Protein AF-A0A6J4KN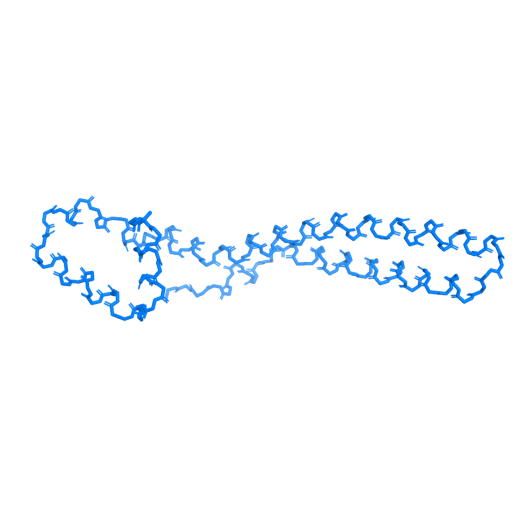42-F1 (afdb_monomer_lite)

Structure (mmCIF, N/CA/C/O backbone):
data_AF-A0A6J4KN42-F1
#
_entry.id   AF-A0A6J4KN42-F1
#
loop_
_atom_site.group_PDB
_atom_site.id
_atom_site.type_symbol
_atom_site.label_atom_id
_atom_site.label_alt_id
_atom_site.label_comp_id
_atom_site.label_asym_id
_atom_site.label_entity_id
_atom_site.label_seq_id
_atom_site.pdbx_PDB_ins_code
_atom_site.Cartn_x
_atom_site.Cartn_y
_atom_site.Cartn_z
_atom_site.occupancy
_atom_site.B_iso_or_equiv
_atom_site.auth_seq_id
_atom_site.auth_comp_id
_atom_site.auth_asym_id
_atom_site.auth_atom_id
_atom_site.pdbx_PDB_model_num
ATOM 1 N N . GLY A 1 1 ? 13.189 11.726 34.517 1.00 46.34 1 GLY A N 1
ATOM 2 C CA . GLY A 1 1 ? 13.538 10.767 35.586 1.00 46.34 1 GLY A CA 1
ATOM 3 C C . GLY A 1 1 ? 12.390 9.865 36.022 1.00 46.34 1 GLY A C 1
ATOM 4 O O . GLY A 1 1 ? 12.626 8.679 36.158 1.00 46.34 1 GLY A O 1
ATOM 5 N N . LYS A 1 2 ? 11.160 10.371 36.224 1.00 40.88 2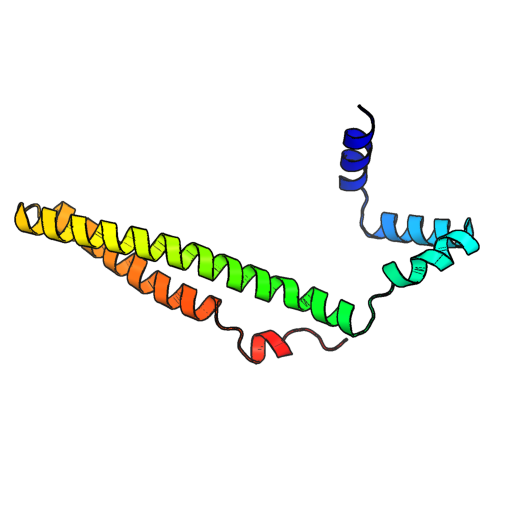 LYS A N 1
ATOM 6 C CA . LYS A 1 2 ? 10.023 9.567 36.731 1.00 40.88 2 LYS A CA 1
ATOM 7 C C . LYS A 1 2 ? 9.080 9.029 35.641 1.00 40.88 2 LYS A C 1
ATOM 9 O O . LYS A 1 2 ? 8.804 7.840 35.624 1.00 40.88 2 LYS A O 1
ATOM 14 N N . CYS A 1 3 ? 8.676 9.851 34.668 1.00 37.62 3 CYS A N 1
ATOM 15 C CA . CYS A 1 3 ? 7.674 9.448 33.662 1.00 37.62 3 CYS A CA 1
ATOM 16 C C . CYS A 1 3 ? 8.155 8.377 32.667 1.00 37.62 3 CYS A C 1
ATOM 18 O O . CYS A 1 3 ? 7.355 7.595 32.170 1.00 37.62 3 CYS A O 1
ATOM 20 N N . ARG A 1 4 ? 9.468 8.300 32.405 1.00 33.09 4 ARG A N 1
ATOM 21 C CA . ARG A 1 4 ? 10.052 7.277 31.520 1.00 33.09 4 ARG A CA 1
ATOM 22 C C . ARG A 1 4 ? 10.038 5.881 32.167 1.00 33.09 4 ARG A C 1
ATOM 24 O O . ARG A 1 4 ? 9.895 4.897 31.463 1.00 33.09 4 ARG A O 1
ATOM 31 N N . ASN A 1 5 ? 10.102 5.813 33.500 1.00 40.47 5 ASN A N 1
ATOM 32 C CA . ASN A 1 5 ? 10.148 4.559 34.257 1.00 40.47 5 ASN A CA 1
ATOM 33 C C . ASN A 1 5 ? 8.759 3.896 34.371 1.00 40.47 5 ASN A C 1
ATOM 35 O O . ASN A 1 5 ? 8.640 2.678 34.332 1.00 40.47 5 ASN A O 1
ATOM 39 N N . ILE A 1 6 ? 7.689 4.701 34.422 1.00 48.84 6 ILE A N 1
ATOM 40 C CA . ILE A 1 6 ? 6.299 4.208 34.446 1.00 48.84 6 ILE A CA 1
ATOM 41 C C . ILE A 1 6 ? 5.938 3.558 33.101 1.00 48.84 6 ILE A C 1
ATOM 43 O O . ILE A 1 6 ? 5.399 2.457 33.069 1.00 48.84 6 ILE A O 1
ATOM 47 N N . ALA A 1 7 ? 6.313 4.195 31.986 1.00 46.03 7 ALA A N 1
ATOM 48 C CA . ALA A 1 7 ? 6.076 3.658 30.646 1.00 46.03 7 ALA A CA 1
ATOM 49 C C . ALA A 1 7 ? 6.838 2.345 30.383 1.00 46.03 7 ALA A C 1
ATOM 51 O O . ALA A 1 7 ? 6.343 1.480 29.669 1.00 46.03 7 ALA A O 1
ATOM 52 N N . GLN A 1 8 ? 8.020 2.177 30.984 1.00 42.97 8 GLN A N 1
ATOM 53 C CA . GLN A 1 8 ? 8.848 0.981 30.808 1.00 42.97 8 GLN A CA 1
ATOM 54 C C . GLN A 1 8 ? 8.344 -0.226 31.616 1.00 42.97 8 GLN A C 1
ATOM 56 O O . GLN A 1 8 ? 8.530 -1.356 31.180 1.00 42.97 8 GLN A O 1
ATOM 61 N N . ASN A 1 9 ? 7.660 0.006 32.741 1.00 48.34 9 ASN A N 1
ATOM 62 C CA . ASN A 1 9 ? 7.087 -1.054 33.580 1.00 48.34 9 ASN A CA 1
ATOM 63 C C . ASN A 1 9 ? 5.723 -1.556 33.056 1.00 48.34 9 ASN A C 1
ATOM 65 O O . ASN A 1 9 ? 5.381 -2.721 33.216 1.00 48.34 9 ASN A O 1
ATOM 69 N N . ILE A 1 10 ? 4.963 -0.701 32.358 1.00 51.19 10 ILE A N 1
ATOM 70 C CA . ILE A 1 10 ? 3.687 -1.080 31.716 1.00 51.19 10 ILE A CA 1
ATOM 71 C C . ILE A 1 10 ? 3.905 -2.069 30.552 1.00 51.19 10 ILE A C 1
ATOM 73 O O . ILE A 1 10 ? 3.025 -2.868 30.248 1.00 51.19 10 ILE A O 1
ATOM 77 N N . LEU A 1 11 ? 5.091 -2.075 29.933 1.00 50.72 11 LEU A N 1
ATOM 78 C CA . LEU A 1 11 ? 5.417 -2.921 28.777 1.00 50.72 11 LEU A CA 1
ATOM 79 C C . LEU A 1 11 ? 5.689 -4.405 29.105 1.00 50.72 11 LEU A C 1
ATOM 81 O O . LEU A 1 11 ? 5.894 -5.179 28.174 1.00 50.72 11 LEU A O 1
ATOM 85 N N . GLN A 1 12 ? 5.697 -4.819 30.380 1.00 60.12 12 GLN A N 1
ATOM 86 C CA . GLN A 1 12 ? 5.940 -6.220 30.780 1.00 60.12 12 GLN A CA 1
ATOM 87 C C . GLN A 1 12 ? 4.779 -6.892 31.526 1.00 60.12 12 GLN A C 1
ATOM 89 O O . GLN A 1 12 ? 4.904 -8.042 31.940 1.00 60.12 12 GLN A O 1
ATOM 94 N N . VAL A 1 13 ? 3.646 -6.212 31.692 1.00 64.94 13 VAL A N 1
ATOM 95 C CA . VAL A 1 13 ? 2.484 -6.784 32.381 1.00 64.94 13 VAL A CA 1
ATOM 96 C C . VAL A 1 13 ? 1.635 -7.543 31.366 1.00 64.94 13 VAL A C 1
ATOM 98 O O . VAL A 1 13 ? 1.213 -6.979 30.354 1.00 64.94 13 VAL A O 1
ATOM 101 N N . ALA A 1 14 ? 1.385 -8.828 31.621 1.00 78.25 14 ALA A N 1
ATOM 102 C CA . ALA A 1 14 ? 0.503 -9.621 30.774 1.00 78.25 14 ALA A CA 1
ATOM 103 C C . ALA A 1 14 ? -0.912 -9.001 30.764 1.00 78.25 14 ALA A C 1
ATOM 105 O O . ALA A 1 14 ? -1.371 -8.535 31.810 1.00 78.25 14 ALA A O 1
ATOM 106 N N . PRO A 1 15 ? -1.646 -9.018 29.633 1.00 76.88 15 PRO A N 1
ATOM 107 C CA . PRO A 1 15 ? -2.981 -8.419 29.556 1.00 76.88 15 PRO A CA 1
ATOM 108 C C . PRO A 1 15 ? -3.940 -8.907 30.654 1.00 76.88 15 PRO A C 1
ATOM 110 O O . PRO A 1 15 ? -4.704 -8.117 31.201 1.00 76.88 15 PRO A O 1
ATOM 113 N N . SER A 1 16 ? -3.853 -10.186 31.030 1.00 80.56 16 SER A N 1
ATOM 114 C CA . SER A 1 16 ? -4.632 -10.781 32.122 1.00 80.56 16 SER A CA 1
ATOM 115 C C . SER A 1 16 ? -4.331 -10.157 33.488 1.00 80.56 16 SER A C 1
ATOM 117 O O . SER A 1 16 ? -5.244 -9.919 34.271 1.00 80.56 16 SER A O 1
ATOM 119 N N . GLU A 1 17 ? -3.069 -9.848 33.770 1.00 86.44 17 GLU A N 1
ATOM 120 C CA . GLU A 1 17 ? -2.642 -9.248 35.035 1.00 86.44 17 GLU A CA 1
ATOM 121 C C . GLU A 1 17 ? -3.069 -7.774 35.131 1.00 86.44 17 GLU A C 1
ATOM 123 O O . GLU A 1 17 ? -3.387 -7.279 36.213 1.00 86.44 17 GLU A O 1
ATOM 128 N N . LEU A 1 18 ? -3.145 -7.077 33.992 1.00 83.44 18 LEU A N 1
ATOM 129 C CA . LEU A 1 18 ? -3.673 -5.714 33.924 1.00 83.44 18 LEU A CA 1
ATOM 130 C C . LEU A 1 18 ? -5.184 -5.678 34.203 1.00 83.44 18 LEU A C 1
ATOM 132 O O . LEU A 1 18 ? -5.645 -4.816 34.949 1.00 83.44 18 LEU A O 1
ATOM 136 N N . ILE A 1 19 ? -5.940 -6.625 33.632 1.00 84.19 19 ILE A N 1
ATOM 137 C CA . ILE A 1 19 ? -7.385 -6.770 33.873 1.00 84.19 19 ILE A CA 1
ATOM 138 C C . ILE A 1 19 ? -7.650 -7.043 35.357 1.00 84.19 19 ILE A C 1
ATOM 140 O O . ILE A 1 19 ? -8.512 -6.391 35.940 1.00 84.19 19 ILE A O 1
ATOM 144 N N . LEU A 1 20 ? -6.883 -7.946 35.979 1.00 87.19 20 LEU A N 1
ATOM 145 C CA . LEU A 1 20 ? -7.013 -8.255 37.408 1.00 87.19 20 LEU A CA 1
ATOM 146 C C . LEU A 1 20 ? -6.757 -7.022 38.281 1.00 87.19 20 LEU A C 1
ATOM 148 O O . LEU A 1 20 ? -7.599 -6.667 39.097 1.00 87.19 20 LEU A O 1
ATOM 152 N N . LYS A 1 21 ? -5.662 -6.289 38.038 1.00 88.56 21 LYS A N 1
ATOM 153 C CA . LYS A 1 21 ? -5.372 -5.045 38.777 1.00 88.56 21 LYS A CA 1
ATOM 154 C C . LYS A 1 21 ? -6.464 -3.993 38.604 1.00 88.56 21 LYS A C 1
ATOM 156 O O . LYS A 1 21 ? -6.761 -3.255 39.543 1.00 88.56 21 LYS A O 1
ATOM 161 N N . LEU A 1 22 ? -7.057 -3.904 37.414 1.00 85.50 22 LEU A N 1
ATOM 162 C CA . LEU A 1 22 ? -8.178 -3.006 37.163 1.00 85.50 22 LEU A CA 1
ATOM 163 C C . LEU A 1 22 ? -9.403 -3.426 37.989 1.00 85.50 22 LEU A C 1
ATOM 165 O O . LEU A 1 22 ? -10.002 -2.575 38.641 1.00 85.50 22 LEU A O 1
ATOM 169 N N . GLN A 1 23 ? -9.741 -4.718 38.006 1.00 86.69 23 GLN A N 1
ATOM 170 C CA . GLN A 1 23 ? -10.842 -5.266 38.807 1.00 86.69 23 GLN A CA 1
ATOM 171 C C . GLN A 1 23 ? -10.637 -5.025 40.307 1.00 86.69 23 GLN A C 1
ATOM 173 O O . GLN A 1 23 ? -11.548 -4.516 40.959 1.00 86.69 23 GLN A O 1
ATOM 178 N N . ASP A 1 24 ? -9.438 -5.299 40.826 1.00 92.88 24 ASP A N 1
ATOM 179 C CA . ASP A 1 24 ? -9.074 -5.027 42.222 1.00 92.88 24 ASP A CA 1
ATOM 180 C C . ASP A 1 24 ? -9.242 -3.537 42.546 1.00 92.88 24 ASP A C 1
ATOM 182 O O . ASP A 1 24 ? -9.857 -3.165 43.545 1.00 92.88 24 ASP A O 1
ATOM 186 N N . SER A 1 25 ? -8.806 -2.662 41.636 1.00 89.31 25 SER A N 1
ATOM 187 C CA . SER A 1 25 ? -8.966 -1.217 41.805 1.00 89.31 25 SER A CA 1
ATOM 188 C C . SER A 1 25 ? -10.443 -0.805 41.861 1.00 89.31 25 SER A C 1
ATOM 190 O O . SER A 1 25 ? -10.791 0.059 42.663 1.00 89.31 25 SER A O 1
ATOM 192 N N . PHE A 1 26 ? -11.328 -1.415 41.056 1.00 88.88 26 PHE A N 1
ATOM 193 C CA . PHE A 1 26 ? -12.781 -1.157 41.084 1.00 88.88 26 PHE A CA 1
ATOM 194 C C . PHE A 1 26 ? -13.427 -1.542 42.419 1.00 88.88 26 PHE A C 1
ATOM 196 O O . PHE A 1 26 ? -14.414 -0.917 42.813 1.00 88.88 26 PHE A O 1
ATOM 203 N N . ILE A 1 27 ? -12.862 -2.528 43.117 1.00 91.62 27 ILE A N 1
ATOM 204 C CA . ILE A 1 27 ? -13.284 -2.926 44.464 1.00 91.62 27 ILE A CA 1
ATOM 205 C C . ILE A 1 27 ? -12.779 -1.915 45.501 1.00 91.62 27 ILE A C 1
ATOM 207 O O . ILE A 1 27 ? -13.540 -1.504 46.377 1.00 91.62 27 ILE A O 1
ATOM 211 N N . GLU A 1 28 ? -11.520 -1.486 45.396 1.00 94.94 28 GLU A N 1
ATOM 212 C CA . GLU A 1 28 ? -10.892 -0.566 46.355 1.00 94.94 28 GLU A CA 1
ATOM 213 C C . GLU A 1 28 ? -11.398 0.884 46.232 1.00 94.94 28 GLU A C 1
ATOM 215 O O . GLU A 1 28 ? -11.536 1.586 47.237 1.00 94.94 28 GLU A O 1
ATOM 220 N N . TYR A 1 29 ? -11.706 1.340 45.012 1.00 92.06 29 TYR A N 1
ATOM 221 C CA . TYR A 1 29 ? -12.030 2.739 44.700 1.00 92.06 29 TYR A CA 1
ATOM 222 C C . TYR A 1 29 ? -13.291 2.894 43.827 1.00 92.06 29 TYR A C 1
ATOM 224 O O . TYR A 1 29 ? -13.243 3.513 42.754 1.00 92.06 29 TYR A O 1
ATOM 232 N N . PRO A 1 30 ? -14.456 2.381 44.264 1.00 88.75 30 PRO A N 1
ATOM 233 C CA . PRO A 1 30 ? -15.650 2.293 43.422 1.00 88.75 30 PRO A CA 1
ATOM 234 C C . PRO A 1 30 ? -16.190 3.664 42.995 1.00 88.75 30 PRO A C 1
ATOM 236 O O . PRO A 1 30 ? -16.637 3.829 41.863 1.00 88.75 30 PRO A O 1
ATOM 239 N N . ASN A 1 31 ? -16.119 4.682 43.857 1.00 91.69 31 ASN A N 1
ATOM 240 C CA . ASN A 1 31 ? -16.649 6.015 43.548 1.00 91.69 31 ASN A CA 1
ATOM 241 C C . ASN A 1 31 ? -15.802 6.752 42.505 1.00 91.69 31 ASN A C 1
ATOM 243 O O . ASN A 1 31 ? -16.346 7.415 41.626 1.00 91.69 31 ASN A O 1
ATOM 247 N N . GLN A 1 32 ? -14.477 6.640 42.598 1.00 90.44 32 GLN A N 1
ATOM 248 C CA . GLN A 1 32 ? -13.537 7.269 41.676 1.00 90.44 32 GLN A CA 1
ATOM 249 C C . GLN A 1 32 ? -13.556 6.558 40.324 1.00 90.44 32 GLN A C 1
ATOM 251 O O . GLN A 1 32 ? -13.584 7.209 39.282 1.00 90.44 32 GLN A O 1
ATOM 256 N N . LEU A 1 33 ? -13.591 5.224 40.329 1.00 88.88 33 LEU A N 1
ATOM 257 C CA . LEU A 1 33 ? -13.569 4.455 39.090 1.00 88.88 33 LEU A CA 1
ATOM 258 C C . LEU A 1 33 ? -14.911 4.437 38.370 1.00 88.88 33 LEU A C 1
ATOM 260 O O . LEU A 1 33 ? -14.919 4.440 37.143 1.00 88.88 33 LEU A O 1
ATOM 264 N N . ASN A 1 34 ? -16.041 4.551 39.072 1.00 85.12 34 ASN A N 1
ATOM 265 C CA . ASN A 1 34 ? -17.333 4.758 38.411 1.00 85.12 34 ASN A CA 1
ATOM 266 C C . ASN A 1 34 ? -17.390 6.060 37.600 1.00 85.12 34 ASN A C 1
ATOM 268 O O . ASN A 1 34 ? -18.091 6.107 36.591 1.00 85.12 34 ASN A O 1
ATOM 272 N N . GLN A 1 35 ? -16.628 7.094 37.972 1.00 87.38 35 GLN A N 1
ATOM 273 C CA . GLN A 1 35 ? -16.563 8.335 37.189 1.00 87.38 35 GLN A CA 1
ATOM 274 C C . GLN A 1 35 ? -15.889 8.133 35.831 1.00 87.38 35 GLN A C 1
ATOM 276 O O . GLN A 1 35 ? -16.176 8.885 34.906 1.00 87.38 35 GLN A O 1
ATOM 281 N N . ILE A 1 36 ? -15.028 7.120 35.691 1.00 83.69 36 ILE A N 1
ATOM 282 C CA . ILE A 1 36 ? -14.286 6.829 34.457 1.00 83.69 36 ILE A CA 1
ATOM 283 C C . ILE A 1 36 ? -14.637 5.468 33.841 1.00 83.69 36 ILE A C 1
ATOM 285 O O . ILE A 1 36 ? -14.076 5.107 32.812 1.00 83.69 36 ILE A O 1
ATOM 289 N N . SER A 1 37 ? -15.576 4.716 34.422 1.00 82.62 37 SER A N 1
ATOM 290 C CA . SER A 1 37 ? -15.948 3.365 33.974 1.00 82.62 37 SER A CA 1
ATOM 291 C C . SER A 1 37 ? -16.415 3.348 32.519 1.00 82.62 37 SER A C 1
ATOM 293 O O . SER A 1 37 ? -16.067 2.455 31.753 1.00 82.62 37 SER A O 1
ATOM 295 N N . HIS A 1 38 ? -17.114 4.403 32.103 1.00 77.56 38 HIS A N 1
ATOM 296 C CA . HIS A 1 38 ? -17.552 4.625 30.729 1.00 77.56 38 HIS A CA 1
ATOM 297 C C . HIS A 1 38 ? -16.404 4.709 29.706 1.00 77.56 38 HIS A C 1
ATOM 299 O O . HIS A 1 38 ? -16.651 4.491 28.526 1.00 77.56 38 HIS A O 1
ATOM 305 N N . LEU A 1 39 ? -15.165 4.995 30.129 1.00 74.19 39 LEU A N 1
ATOM 306 C CA . LEU A 1 39 ? -13.981 4.975 29.259 1.00 74.19 39 LEU A CA 1
ATOM 307 C C . LEU A 1 39 ? -13.477 3.551 28.984 1.00 74.19 39 LEU A C 1
ATOM 309 O O . LEU A 1 39 ? -12.780 3.332 27.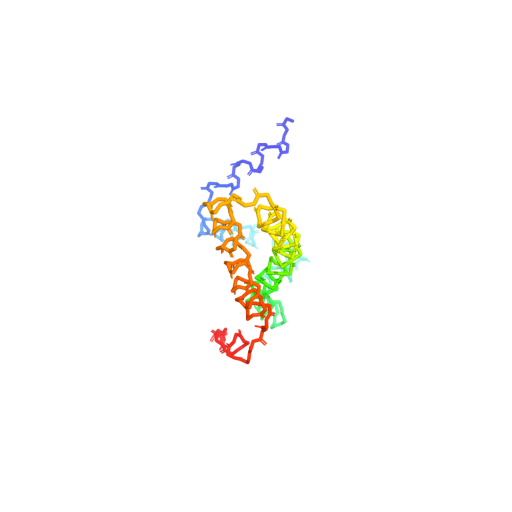996 1.00 74.19 39 LEU A O 1
ATOM 313 N N . PHE A 1 40 ? -13.823 2.594 29.849 1.00 74.81 40 PHE A N 1
ATOM 314 C CA . PHE A 1 40 ? -13.462 1.180 29.713 1.00 74.81 40 PHE A CA 1
ATOM 315 C C . PHE A 1 40 ? -14.581 0.343 29.088 1.00 74.81 40 PHE A C 1
ATOM 317 O O . PHE A 1 40 ? -14.343 -0.784 28.659 1.00 74.81 40 PHE A O 1
ATOM 324 N N . HIS A 1 41 ? -15.794 0.888 29.000 1.00 70.94 41 HIS A N 1
ATOM 325 C CA . HIS A 1 41 ? -16.882 0.277 28.255 1.00 70.94 41 HIS A CA 1
ATOM 326 C C . HIS A 1 41 ? -16.754 0.638 26.775 1.00 70.94 41 HIS A C 1
ATOM 328 O O . HIS A 1 41 ? -16.948 1.787 26.371 1.00 70.94 41 HIS A O 1
ATOM 334 N N . LEU A 1 42 ? -16.462 -0.358 25.943 1.00 66.50 42 LEU A N 1
ATOM 335 C CA . LEU A 1 42 ? -16.705 -0.227 24.515 1.00 66.50 42 LEU A CA 1
ATOM 336 C C . LEU A 1 42 ? -18.225 -0.157 24.333 1.00 66.50 42 LEU A C 1
ATOM 338 O O . LEU A 1 42 ? -18.931 -1.124 24.589 1.00 66.50 42 LEU A O 1
ATOM 342 N N . ASN A 1 43 ? -18.748 1.004 23.942 1.00 69.88 43 ASN A N 1
ATOM 343 C CA . ASN A 1 43 ? -20.100 1.047 23.396 1.00 69.88 43 ASN A CA 1
ATOM 344 C C . ASN A 1 43 ? -20.091 0.406 21.994 1.00 69.88 43 ASN A C 1
ATOM 346 O O . ASN A 1 43 ? -19.029 0.244 21.388 1.00 69.88 43 ASN A O 1
ATOM 350 N N . GLU A 1 44 ? -21.266 0.074 21.456 1.00 63.94 44 GLU A N 1
ATOM 351 C CA . GLU A 1 44 ? -21.399 -0.595 20.147 1.00 63.94 44 GLU A CA 1
ATOM 352 C C . GLU A 1 44 ? -20.649 0.135 19.015 1.00 63.94 44 GLU A C 1
ATOM 354 O O . GLU A 1 44 ? -20.179 -0.479 18.055 1.00 63.94 44 GLU A O 1
ATOM 359 N N . PHE A 1 45 ? -20.511 1.460 19.119 1.00 66.56 45 PHE A N 1
ATOM 360 C CA . PHE A 1 45 ? -19.757 2.267 18.167 1.00 66.56 45 PHE A CA 1
ATOM 361 C C . PHE A 1 45 ? -18.240 2.093 18.339 1.00 66.56 45 PHE A C 1
ATOM 363 O O . PHE A 1 45 ? -17.528 1.885 17.355 1.00 66.56 45 PHE A O 1
ATOM 370 N N . SER A 1 46 ? -17.740 2.148 19.572 1.00 66.44 46 SER A N 1
ATOM 371 C CA . SER A 1 46 ? -16.329 1.953 19.913 1.00 66.44 46 SER A CA 1
ATOM 372 C C . SER A 1 46 ? -15.852 0.545 19.565 1.00 66.44 46 SER A C 1
ATOM 374 O O . SER A 1 46 ? -14.796 0.400 18.954 1.00 66.44 46 SER A O 1
ATOM 376 N N . GLU A 1 47 ? -16.647 -0.478 19.882 1.00 68.31 47 GLU A N 1
ATOM 377 C CA . GLU A 1 47 ? -16.339 -1.879 19.586 1.00 68.31 47 GLU A CA 1
ATOM 378 C C . GLU A 1 47 ? -16.183 -2.104 18.076 1.00 68.31 47 GLU A C 1
ATOM 380 O O . GLU A 1 47 ? -15.151 -2.589 17.614 1.00 68.31 47 GLU A O 1
ATOM 385 N N . ARG A 1 48 ? -17.141 -1.622 17.274 1.00 65.62 48 ARG A N 1
ATOM 386 C CA . ARG A 1 48 ? -17.063 -1.699 15.806 1.00 65.62 48 ARG A CA 1
ATOM 387 C C . ARG A 1 48 ? -15.887 -0.915 15.225 1.00 65.62 48 ARG A C 1
ATOM 389 O O . ARG A 1 48 ? -15.321 -1.323 14.212 1.00 65.62 48 ARG A O 1
ATOM 396 N N . ASN A 1 49 ? -15.513 0.213 15.827 1.00 68.81 49 ASN A N 1
ATOM 397 C CA . ASN A 1 49 ? -14.413 1.038 15.325 1.00 68.81 49 ASN A CA 1
ATOM 398 C C . ASN A 1 49 ? -13.030 0.445 15.602 1.00 68.81 49 ASN A C 1
ATOM 400 O O . ASN A 1 49 ? -12.139 0.622 14.768 1.00 68.81 49 ASN A O 1
ATOM 404 N N . VAL A 1 50 ? -12.850 -0.297 16.701 1.00 71.44 50 VAL A N 1
ATOM 405 C CA . VAL A 1 50 ? -11.595 -1.023 16.977 1.00 71.44 50 VAL A CA 1
ATOM 406 C C . VAL A 1 50 ? -11.255 -1.963 15.818 1.00 71.44 50 VAL A C 1
ATOM 408 O O . VAL A 1 50 ? -10.115 -1.992 15.356 1.00 71.44 50 VAL A O 1
ATOM 411 N N . TYR A 1 51 ? -12.255 -2.642 15.257 1.00 68.75 51 TYR A N 1
ATOM 412 C CA . TYR A 1 51 ? -12.059 -3.540 14.120 1.00 68.75 51 TYR A CA 1
ATOM 413 C C . TYR A 1 51 ? -11.871 -2.838 12.767 1.00 68.75 51 TYR A C 1
ATOM 415 O O . TYR A 1 51 ? -11.370 -3.443 11.821 1.00 68.75 51 TYR A O 1
ATOM 423 N N . ARG A 1 52 ? -12.241 -1.557 12.652 1.00 73.88 52 ARG A N 1
ATOM 424 C CA . ARG A 1 52 ? -12.047 -0.759 11.426 1.00 73.88 52 ARG A CA 1
ATOM 425 C C . ARG A 1 52 ? -10.671 -0.111 11.345 1.00 73.88 52 ARG A C 1
ATOM 427 O O . ARG A 1 52 ? -10.218 0.199 10.242 1.00 73.88 52 ARG A O 1
ATOM 434 N N . ALA A 1 53 ? -9.994 0.085 12.477 1.00 80.31 53 ALA A N 1
ATOM 435 C CA . ALA A 1 53 ? -8.676 0.716 12.520 1.00 80.31 53 ALA A CA 1
ATOM 436 C C . ALA A 1 53 ? -7.641 0.049 11.583 1.00 80.31 53 ALA A C 1
ATOM 438 O O . ALA A 1 53 ? -6.968 0.783 10.855 1.00 80.31 53 ALA A O 1
ATOM 439 N N . PRO A 1 54 ? -7.547 -1.295 11.482 1.00 82.25 54 PRO A N 1
ATOM 440 C CA . PRO A 1 54 ? -6.644 -1.945 10.531 1.00 82.25 54 PRO A CA 1
ATOM 441 C C . PRO A 1 54 ? -6.915 -1.574 9.066 1.00 82.25 54 PRO A C 1
ATOM 443 O O . PRO A 1 54 ? -5.972 -1.381 8.301 1.00 82.2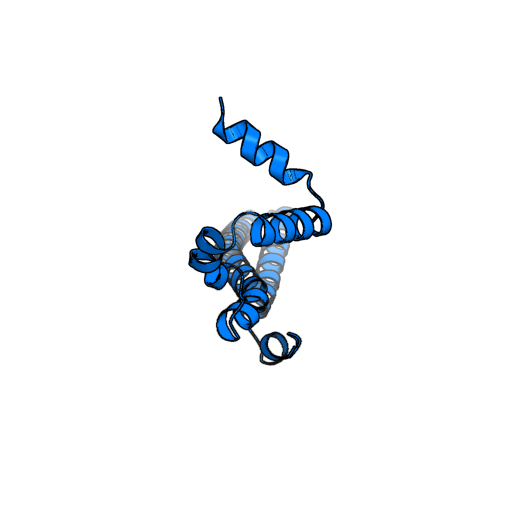5 54 PRO A O 1
ATOM 446 N N . LEU A 1 55 ? -8.186 -1.420 8.675 1.00 80.38 55 LEU A N 1
ATOM 447 C CA . LEU A 1 55 ? -8.570 -1.047 7.307 1.00 80.38 55 LEU A CA 1
ATOM 448 C C . LEU A 1 55 ? -8.143 0.385 6.979 1.00 80.38 55 LEU A C 1
ATOM 450 O O . LEU A 1 55 ? -7.592 0.642 5.908 1.00 80.38 55 LEU A O 1
ATOM 454 N N . VAL A 1 56 ? -8.344 1.306 7.924 1.00 82.50 56 VAL A N 1
ATOM 455 C CA . VAL A 1 56 ? -7.925 2.709 7.785 1.00 82.50 56 VAL A CA 1
ATOM 456 C C . VAL A 1 56 ? -6.404 2.808 7.683 1.00 82.50 56 VAL A C 1
ATOM 458 O O . VAL A 1 56 ? -5.894 3.495 6.799 1.00 82.50 56 VAL A O 1
ATOM 461 N N . ILE A 1 57 ? -5.672 2.083 8.535 1.00 86.19 57 ILE A N 1
ATOM 462 C CA . ILE A 1 57 ? -4.203 2.047 8.511 1.00 86.19 57 ILE A CA 1
ATOM 463 C C . ILE A 1 57 ? -3.700 1.477 7.179 1.00 86.19 57 ILE A C 1
ATOM 465 O O . ILE A 1 57 ? -2.837 2.087 6.546 1.00 86.19 57 ILE A O 1
ATOM 469 N N . ARG A 1 58 ? -4.267 0.352 6.718 1.00 86.69 58 ARG A N 1
ATOM 470 C CA . ARG A 1 58 ? -3.920 -0.271 5.429 1.00 86.69 58 ARG A CA 1
ATOM 471 C C . ARG A 1 58 ? -4.136 0.698 4.270 1.00 86.69 58 ARG A C 1
ATOM 473 O O . ARG A 1 58 ? -3.239 0.875 3.449 1.00 86.69 58 ARG A O 1
ATOM 480 N N . SER A 1 59 ? -5.294 1.358 4.229 1.00 85.62 59 SER A N 1
ATOM 481 C CA . SER A 1 59 ? -5.605 2.332 3.182 1.00 85.62 59 SER A CA 1
ATOM 482 C C . SER A 1 59 ? -4.659 3.533 3.217 1.00 85.62 59 SER A C 1
ATOM 484 O O . SER A 1 59 ? -4.207 3.971 2.161 1.00 85.62 59 SER A O 1
ATOM 486 N N . ALA A 1 60 ? -4.346 4.071 4.399 1.00 89.62 60 ALA A N 1
ATOM 487 C CA . ALA A 1 60 ? -3.436 5.207 4.534 1.00 89.62 60 ALA A CA 1
ATOM 488 C C . ALA A 1 60 ? -2.015 4.851 4.072 1.00 89.62 60 ALA A C 1
ATOM 490 O O . ALA A 1 60 ? -1.396 5.618 3.332 1.00 89.62 60 ALA A O 1
ATOM 491 N N . LEU A 1 61 ? -1.524 3.668 4.451 1.00 93.38 61 LEU A N 1
ATOM 492 C CA . LEU A 1 61 ? -0.223 3.165 4.016 1.00 93.38 61 LEU A CA 1
ATOM 493 C C . LEU A 1 61 ? -0.173 2.985 2.492 1.00 93.38 61 LEU A C 1
ATOM 495 O O . LEU A 1 61 ? 0.780 3.437 1.861 1.00 93.38 61 LEU A O 1
ATOM 499 N N . ALA A 1 62 ? -1.219 2.402 1.896 1.00 92.44 62 ALA A N 1
ATOM 500 C CA . ALA A 1 62 ? -1.315 2.230 0.447 1.00 92.44 62 ALA A CA 1
ATOM 501 C C . ALA A 1 62 ? -1.289 3.576 -0.301 1.00 92.44 62 ALA A C 1
ATOM 503 O O . ALA A 1 62 ? -0.596 3.704 -1.309 1.00 92.44 62 ALA A O 1
ATOM 504 N N . CYS A 1 63 ? -1.971 4.605 0.217 1.00 92.00 63 CYS A N 1
ATOM 505 C CA . CYS A 1 63 ? -1.925 5.958 -0.346 1.00 92.00 63 CYS A CA 1
ATOM 506 C C . CYS A 1 63 ? -0.516 6.566 -0.303 1.00 92.00 63 CYS A C 1
ATOM 508 O O . CYS A 1 63 ? -0.073 7.167 -1.282 1.00 92.00 63 CYS A O 1
ATOM 510 N N . ILE A 1 64 ? 0.191 6.430 0.823 1.00 95.88 64 ILE A N 1
ATOM 511 C CA . ILE A 1 64 ? 1.562 6.944 0.962 1.00 95.88 64 ILE A CA 1
ATOM 512 C C . ILE A 1 64 ? 2.478 6.244 -0.041 1.00 95.88 64 ILE A C 1
ATOM 514 O O . ILE A 1 64 ? 3.181 6.909 -0.806 1.00 95.88 64 ILE A O 1
ATOM 518 N N . GLU A 1 65 ? 2.431 4.914 -0.078 1.00 96.81 65 GLU A N 1
ATOM 519 C CA . GLU A 1 65 ? 3.274 4.114 -0.961 1.00 96.81 65 GLU A CA 1
ATOM 520 C C . GLU A 1 65 ? 2.970 4.393 -2.439 1.00 96.81 65 GLU A C 1
ATOM 522 O O . GLU A 1 65 ? 3.895 4.504 -3.240 1.00 96.81 65 GLU A O 1
ATOM 527 N N . GLN A 1 66 ? 1.707 4.653 -2.797 1.00 96.44 66 GLN A N 1
ATOM 528 C CA . GLN A 1 66 ? 1.315 5.028 -4.159 1.00 96.44 66 GLN A CA 1
ATOM 529 C C . GLN A 1 66 ? 2.060 6.282 -4.632 1.00 96.44 66 GLN A C 1
ATOM 531 O O . GLN A 1 66 ? 2.611 6.300 -5.734 1.00 96.44 66 GLN A O 1
ATOM 536 N N . ILE A 1 67 ? 2.147 7.319 -3.792 1.00 96.75 67 ILE A N 1
ATOM 537 C CA . ILE A 1 67 ? 2.882 8.548 -4.124 1.00 96.75 67 ILE A CA 1
ATOM 538 C C . ILE A 1 67 ? 4.380 8.272 -4.297 1.00 96.75 67 ILE A C 1
ATOM 540 O O . ILE A 1 67 ? 5.019 8.846 -5.185 1.00 96.75 67 ILE A O 1
ATOM 544 N N . ILE A 1 68 ? 4.954 7.400 -3.468 1.00 97.44 68 ILE A N 1
ATOM 545 C CA . ILE A 1 68 ? 6.372 7.036 -3.555 1.00 97.44 68 ILE A CA 1
ATOM 546 C C . ILE A 1 68 ? 6.635 6.245 -4.849 1.00 97.44 68 ILE A C 1
ATOM 548 O O . ILE A 1 68 ? 7.563 6.583 -5.590 1.00 97.44 68 ILE A O 1
ATOM 552 N N . SER A 1 69 ? 5.798 5.262 -5.170 1.00 97.44 69 SER A N 1
ATOM 553 C CA . SER A 1 69 ? 5.897 4.459 -6.393 1.00 97.44 69 SER A CA 1
ATOM 554 C C . SER A 1 69 ? 5.679 5.268 -7.663 1.00 97.44 69 SER A C 1
ATOM 556 O O . SER A 1 69 ? 6.407 5.093 -8.636 1.00 97.44 69 SER A O 1
ATOM 558 N N . MET A 1 70 ? 4.772 6.249 -7.661 1.00 97.69 70 MET A N 1
ATOM 559 C CA . MET A 1 70 ? 4.629 7.180 -8.788 1.00 97.69 70 MET A CA 1
ATOM 560 C C . MET A 1 70 ? 5.924 7.957 -9.061 1.00 97.69 70 MET A C 1
ATOM 562 O O . MET A 1 70 ? 6.299 8.152 -10.222 1.00 97.69 70 MET A O 1
ATOM 566 N N . LYS A 1 71 ? 6.636 8.384 -8.008 1.00 98.06 71 LYS A N 1
ATOM 567 C CA . LYS A 1 71 ? 7.940 9.052 -8.152 1.00 98.06 71 LYS A CA 1
ATOM 568 C C . LYS A 1 71 ? 8.991 8.093 -8.710 1.00 98.06 71 LYS A C 1
ATOM 570 O O . LYS A 1 71 ? 9.671 8.454 -9.669 1.00 98.06 71 LYS A O 1
ATOM 575 N N . ARG A 1 72 ? 9.090 6.878 -8.158 1.00 98.12 72 ARG A N 1
ATOM 576 C CA . ARG A 1 72 ? 10.024 5.839 -8.627 1.00 98.12 72 ARG A CA 1
ATOM 577 C C . ARG A 1 72 ? 9.774 5.462 -10.084 1.00 98.12 72 ARG A C 1
ATOM 579 O O . ARG A 1 72 ? 10.704 5.519 -10.883 1.00 98.12 72 ARG A O 1
ATOM 586 N N . ARG A 1 73 ? 8.518 5.222 -10.466 1.00 97.94 73 ARG A N 1
ATOM 587 C CA . ARG A 1 73 ? 8.104 4.969 -11.853 1.00 97.94 73 ARG A CA 1
ATOM 588 C C . ARG A 1 73 ? 8.549 6.082 -12.800 1.00 97.94 73 ARG A C 1
ATOM 590 O O . ARG A 1 73 ? 9.068 5.796 -13.876 1.00 97.94 73 ARG A O 1
ATOM 597 N N . ARG A 1 74 ? 8.342 7.350 -12.426 1.00 98.12 74 ARG A N 1
ATOM 598 C CA . ARG A 1 74 ? 8.752 8.494 -13.259 1.00 98.12 74 ARG A CA 1
ATOM 599 C C . ARG A 1 74 ? 10.268 8.541 -13.445 1.00 98.12 74 ARG A C 1
ATOM 601 O O . ARG A 1 74 ? 10.733 8.820 -14.545 1.00 98.12 74 ARG A O 1
ATOM 608 N N . ILE A 1 75 ? 11.026 8.272 -12.384 1.00 98.12 75 ILE A N 1
ATOM 609 C CA . ILE A 1 75 ? 12.489 8.198 -12.453 1.00 98.12 75 ILE A CA 1
ATOM 610 C C . ILE A 1 75 ? 12.912 7.045 -13.369 1.00 98.12 75 ILE A C 1
ATOM 612 O O . ILE A 1 75 ? 13.699 7.276 -14.280 1.00 98.12 75 ILE A O 1
ATOM 616 N N . ALA A 1 76 ? 12.352 5.848 -13.183 1.00 97.88 76 ALA A N 1
ATOM 617 C CA . ALA A 1 76 ? 12.653 4.676 -14.003 1.00 97.88 76 ALA A CA 1
ATOM 618 C C . ALA A 1 76 ? 12.384 4.932 -15.494 1.00 97.88 76 ALA A C 1
ATOM 620 O O . ALA A 1 76 ? 13.240 4.644 -16.324 1.00 97.88 76 ALA A O 1
ATOM 621 N N . LEU A 1 77 ? 11.252 5.564 -15.828 1.00 97.94 77 LEU A N 1
ATOM 622 C CA . LEU A 1 77 ? 10.931 5.951 -17.204 1.00 97.94 77 LEU A CA 1
ATOM 623 C C . LEU A 1 77 ? 11.979 6.908 -17.790 1.00 97.94 77 LEU A C 1
ATOM 625 O O . LEU A 1 77 ? 12.510 6.651 -18.866 1.00 97.94 77 LEU A O 1
ATOM 629 N N . ASN A 1 78 ? 12.326 7.971 -17.059 1.00 97.88 78 ASN A N 1
ATOM 630 C CA . ASN A 1 78 ? 13.336 8.930 -17.509 1.00 97.88 78 ASN A CA 1
ATOM 631 C C . ASN A 1 78 ? 14.707 8.269 -17.730 1.00 97.88 78 ASN A C 1
ATOM 633 O O . ASN A 1 78 ? 15.427 8.632 -18.659 1.00 97.88 78 ASN A O 1
ATOM 637 N N . MET A 1 79 ? 15.102 7.340 -16.856 1.00 97.12 79 MET A N 1
ATOM 638 C CA . MET A 1 79 ? 16.379 6.634 -16.985 1.00 97.12 79 MET A CA 1
ATOM 639 C C . MET A 1 79 ? 16.359 5.652 -18.156 1.00 97.12 79 MET A C 1
ATOM 641 O O . MET A 1 79 ? 17.323 5.598 -18.917 1.00 97.12 79 MET A O 1
ATOM 645 N N . TRP A 1 80 ? 15.242 4.955 -18.366 1.00 97.12 80 TRP A N 1
ATOM 646 C CA . TRP A 1 80 ? 15.060 4.070 -19.512 1.00 97.12 80 TRP A CA 1
ATOM 647 C C . TRP A 1 80 ? 15.174 4.822 -20.843 1.00 97.12 80 TRP A C 1
ATOM 649 O O . TRP A 1 80 ? 15.911 4.394 -21.733 1.00 97.12 80 TRP A O 1
ATOM 659 N N . GLU A 1 81 ? 14.511 5.974 -20.969 1.00 95.69 81 GLU A N 1
ATOM 660 C CA . GLU A 1 81 ? 14.584 6.819 -22.169 1.00 95.69 81 GLU A CA 1
ATOM 661 C C . GLU A 1 81 ? 16.018 7.292 -22.454 1.00 95.69 81 GLU A C 1
ATOM 663 O O . GLU A 1 81 ? 16.469 7.250 -23.601 1.00 95.69 81 GLU A O 1
ATOM 668 N N . LYS A 1 82 ? 16.765 7.677 -21.411 1.00 96.06 82 LYS A N 1
ATOM 669 C CA . LYS A 1 82 ? 18.178 8.074 -21.529 1.00 96.06 82 LYS A CA 1
ATOM 670 C C . LYS A 1 82 ? 19.082 6.911 -21.930 1.00 96.06 82 LYS A C 1
ATOM 672 O O . LYS A 1 82 ? 19.881 7.072 -22.849 1.00 96.06 82 LYS A O 1
ATOM 677 N N . ALA A 1 83 ? 18.950 5.755 -21.283 1.00 94.12 83 ALA A N 1
ATOM 678 C CA . ALA A 1 83 ? 19.751 4.569 -21.588 1.00 94.12 83 ALA A CA 1
ATOM 679 C C . ALA A 1 83 ? 19.508 4.088 -23.027 1.00 94.12 83 ALA A C 1
ATOM 681 O O . ALA A 1 83 ? 20.454 3.788 -23.759 1.00 94.12 83 ALA A O 1
ATOM 682 N N . LYS A 1 84 ? 18.246 4.126 -23.478 1.00 91.25 84 LYS A N 1
ATOM 683 C CA . LYS A 1 84 ? 17.871 3.836 -24.866 1.00 91.25 84 LYS A CA 1
ATOM 684 C C . LYS A 1 84 ? 18.516 4.816 -25.851 1.00 91.25 84 LYS A C 1
ATOM 686 O O . LYS A 1 84 ? 19.033 4.381 -26.875 1.00 91.25 84 LYS A O 1
ATOM 691 N N . ALA A 1 85 ? 18.516 6.115 -25.544 1.00 91.31 85 ALA A N 1
ATOM 692 C CA . ALA A 1 85 ? 19.171 7.127 -26.376 1.00 91.31 85 ALA A CA 1
ATOM 693 C C . ALA A 1 85 ? 20.703 6.958 -26.421 1.00 91.31 85 ALA A C 1
ATOM 695 O O . ALA A 1 85 ? 21.318 7.210 -27.454 1.00 91.31 85 ALA A O 1
ATOM 696 N N . ALA A 1 86 ? 21.311 6.488 -25.330 1.00 92.00 86 ALA A N 1
ATOM 697 C CA . ALA A 1 86 ? 22.743 6.211 -25.232 1.00 92.00 86 ALA A CA 1
ATOM 698 C C . ALA A 1 86 ? 23.167 4.855 -25.837 1.00 92.00 86 ALA A C 1
ATOM 700 O O . ALA A 1 86 ? 24.350 4.529 -25.815 1.00 92.00 86 ALA A O 1
ATOM 701 N N . SER A 1 87 ? 22.231 4.063 -26.383 1.00 86.44 87 SER A N 1
ATOM 702 C CA . SER A 1 87 ? 22.472 2.687 -26.863 1.00 86.44 87 SER A CA 1
ATOM 703 C C . SER A 1 87 ? 23.036 1.735 -25.791 1.00 86.44 87 SER A C 1
ATOM 705 O O . SER A 1 87 ? 23.685 0.742 -26.117 1.00 86.44 87 SER A O 1
ATOM 707 N N . SER A 1 88 ? 22.758 2.012 -24.512 1.00 85.69 88 SER A N 1
ATOM 708 C CA . SER A 1 88 ? 23.138 1.161 -23.380 1.00 85.69 88 SER A CA 1
ATOM 709 C C . SER A 1 88 ? 22.082 0.072 -23.175 1.00 85.69 88 SER A C 1
ATOM 711 O O . SER A 1 88 ? 21.060 0.283 -22.522 1.00 85.69 88 SER A O 1
ATOM 713 N N . GLY A 1 89 ? 22.282 -1.080 -23.823 1.00 87.38 89 GLY A N 1
ATOM 714 C CA . GLY A 1 89 ? 21.272 -2.141 -23.904 1.00 87.38 89 GLY A CA 1
ATOM 715 C C . GLY A 1 89 ? 20.897 -2.757 -22.553 1.00 87.38 89 GLY A C 1
ATOM 716 O O . GLY A 1 89 ? 19.714 -2.940 -22.280 1.00 87.38 89 GLY A O 1
ATOM 717 N N . GLU A 1 90 ? 21.883 -3.046 -21.706 1.00 93.00 90 GLU A N 1
ATOM 718 C CA . GLU A 1 90 ? 21.668 -3.707 -20.412 1.00 93.00 90 GLU A CA 1
ATOM 719 C C . GLU A 1 90 ? 20.979 -2.774 -19.404 1.00 93.00 90 GLU A C 1
ATOM 721 O O . GLU A 1 90 ? 19.918 -3.111 -18.881 1.00 93.00 90 GLU A O 1
ATOM 726 N N . GLU A 1 91 ? 21.470 -1.539 -19.252 1.00 91.38 91 GLU A N 1
ATOM 727 C CA . GLU A 1 91 ? 20.836 -0.523 -18.397 1.00 91.38 91 GLU A CA 1
ATOM 728 C C . GLU A 1 91 ? 19.407 -0.195 -18.861 1.00 91.38 91 GLU A C 1
ATOM 730 O O . GLU A 1 91 ? 18.501 0.005 -18.050 1.00 91.38 91 GLU A O 1
ATOM 735 N N . ALA A 1 92 ? 19.161 -0.166 -20.177 1.00 94.38 92 ALA A N 1
ATOM 736 C CA . ALA A 1 92 ? 17.819 0.058 -20.702 1.00 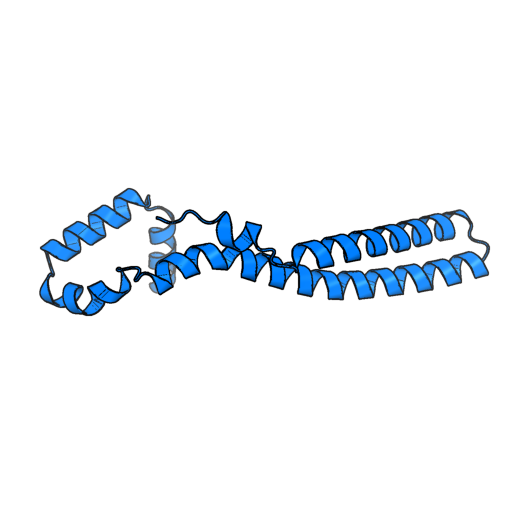94.38 92 ALA A CA 1
ATOM 737 C C . ALA A 1 92 ? 16.854 -1.079 -20.324 1.00 94.38 92 ALA A C 1
ATOM 739 O O . ALA A 1 92 ? 15.682 -0.811 -20.048 1.00 94.38 92 ALA A O 1
ATOM 740 N N . ILE A 1 93 ? 17.322 -2.330 -20.292 1.00 96.12 93 ILE A N 1
ATOM 741 C CA . ILE A 1 93 ? 16.515 -3.475 -19.851 1.00 96.12 93 ILE A CA 1
ATOM 742 C C . ILE A 1 93 ? 16.207 -3.359 -18.355 1.00 96.12 93 ILE A C 1
ATOM 744 O O . ILE A 1 93 ? 15.046 -3.512 -17.970 1.00 96.12 93 ILE A O 1
ATOM 748 N N . GLU A 1 94 ? 17.198 -3.032 -17.526 1.00 96.75 94 GLU A N 1
ATOM 749 C CA . GLU A 1 94 ? 17.013 -2.870 -16.079 1.00 96.75 94 GLU A CA 1
ATOM 750 C C . GLU A 1 94 ? 16.001 -1.765 -15.745 1.00 96.75 94 GLU A C 1
ATOM 752 O O . GLU A 1 94 ? 15.042 -1.988 -14.998 1.00 96.75 94 GLU A O 1
ATOM 757 N N . TYR A 1 95 ? 16.147 -0.577 -16.342 1.00 97.69 95 TYR A N 1
ATOM 758 C CA . TYR A 1 95 ? 15.214 0.525 -16.096 1.00 97.69 95 TYR A CA 1
ATOM 759 C C . TYR A 1 95 ? 13.801 0.229 -16.608 1.00 97.69 95 TYR A C 1
ATOM 761 O O . TYR A 1 95 ? 12.822 0.643 -15.978 1.00 97.69 95 TYR A O 1
ATOM 769 N N . HIS A 1 96 ? 13.673 -0.519 -17.707 1.00 97.12 96 HIS A N 1
ATOM 770 C CA . HIS A 1 96 ? 12.375 -0.984 -18.190 1.00 97.12 96 HIS A CA 1
ATOM 771 C C . HIS A 1 96 ? 11.714 -1.957 -17.204 1.00 97.12 96 HIS A C 1
ATOM 773 O O . HIS A 1 96 ? 10.533 -1.806 -16.892 1.00 97.12 96 HIS A O 1
ATOM 779 N N . GLN A 1 97 ? 12.467 -2.919 -16.664 1.00 97.81 97 GLN A N 1
ATOM 780 C CA . GLN A 1 97 ? 11.956 -3.849 -15.652 1.00 97.81 97 GLN A CA 1
ATOM 781 C C . GLN A 1 97 ? 11.488 -3.109 -14.397 1.00 97.81 97 GLN A C 1
ATOM 783 O O . GLN A 1 97 ? 10.388 -3.376 -13.909 1.00 97.81 97 GLN A O 1
ATOM 788 N N . LEU A 1 98 ? 12.265 -2.133 -13.918 1.00 97.56 98 LEU A N 1
ATOM 789 C CA . LEU A 1 98 ? 11.883 -1.303 -12.775 1.00 97.56 98 LEU A CA 1
ATOM 790 C C . LEU A 1 98 ? 10.599 -0.507 -13.054 1.00 97.56 98 LEU A C 1
ATOM 792 O O . LEU A 1 98 ? 9.706 -0.448 -12.208 1.00 97.56 98 LEU A O 1
ATOM 796 N N . PHE A 1 99 ? 10.470 0.071 -14.250 1.00 98.12 99 PHE A N 1
ATOM 797 C CA . PHE A 1 99 ? 9.250 0.760 -14.666 1.00 98.12 99 PHE A CA 1
ATOM 798 C C . PHE A 1 99 ? 8.032 -0.176 -14.653 1.00 98.12 99 PHE A C 1
ATOM 800 O O . PHE A 1 99 ? 6.985 0.191 -14.115 1.00 98.12 99 PHE A O 1
ATOM 807 N N . CYS A 1 100 ? 8.163 -1.383 -15.208 1.00 97.81 100 CYS A N 1
ATOM 808 C CA . CYS A 1 100 ? 7.099 -2.387 -15.210 1.00 97.81 100 CYS A CA 1
ATOM 809 C C . CYS A 1 100 ? 6.726 -2.846 -13.794 1.00 97.81 100 CYS A C 1
ATOM 811 O O . CYS A 1 100 ? 5.539 -2.967 -13.492 1.00 97.81 100 CYS A O 1
ATOM 813 N N . ALA A 1 101 ? 7.711 -3.059 -12.921 1.00 97.94 101 ALA A N 1
ATOM 814 C CA . ALA A 1 101 ? 7.478 -3.470 -11.540 1.00 97.94 101 ALA A CA 1
ATOM 815 C C . ALA A 1 101 ? 6.691 -2.408 -10.756 1.00 97.94 101 ALA A C 1
ATOM 817 O O . ALA A 1 101 ? 5.685 -2.728 -10.125 1.00 97.94 101 ALA A O 1
ATOM 818 N N . GLU A 1 102 ? 7.080 -1.132 -10.854 1.00 97.81 102 GLU A N 1
ATOM 819 C CA . GLU A 1 102 ? 6.352 -0.037 -10.198 1.00 97.81 102 GLU A CA 1
ATOM 820 C C . GLU A 1 102 ? 4.933 0.135 -10.769 1.00 97.81 102 GLU A C 1
ATOM 822 O O . GLU A 1 102 ? 4.003 0.471 -10.039 1.00 97.81 102 GLU A O 1
ATOM 827 N N . GLN A 1 103 ? 4.731 -0.130 -12.064 1.00 97.12 103 GLN A N 1
ATOM 828 C CA . GLN A 1 103 ? 3.402 -0.122 -12.685 1.00 97.12 103 GLN A CA 1
ATOM 829 C C . GLN A 1 103 ? 2.485 -1.213 -12.131 1.00 97.12 103 GLN A C 1
ATOM 831 O O . GLN A 1 103 ? 1.305 -0.950 -11.900 1.00 97.12 103 GLN A O 1
ATOM 836 N N . GLU A 1 104 ? 3.004 -2.421 -11.928 1.00 97.25 104 GLU A N 1
ATOM 837 C CA . GLU A 1 104 ? 2.222 -3.515 -11.354 1.00 97.25 104 GLU A CA 1
ATOM 838 C C . GLU A 1 104 ? 1.930 -3.265 -9.874 1.00 97.25 104 GLU A C 1
ATOM 840 O O . GLU A 1 104 ? 0.790 -3.394 -9.430 1.00 97.25 104 GLU A O 1
ATOM 845 N N . TRP A 1 105 ? 2.927 -2.784 -9.132 1.00 97.00 105 TRP A N 1
ATOM 846 C CA . TRP A 1 105 ? 2.754 -2.436 -7.727 1.00 97.00 105 TRP A CA 1
ATOM 847 C C . TRP A 1 105 ? 1.710 -1.332 -7.520 1.00 97.00 105 TRP A C 1
ATOM 849 O O . TRP A 1 105 ? 0.875 -1.434 -6.625 1.00 97.00 105 TRP A O 1
ATOM 859 N N . LEU A 1 106 ? 1.657 -0.324 -8.398 1.00 96.62 106 LEU A N 1
ATOM 860 C CA . LEU A 1 106 ? 0.613 0.706 -8.358 1.00 96.62 106 LEU A CA 1
ATOM 861 C C . LEU A 1 106 ? -0.811 0.138 -8.487 1.00 96.62 106 LEU A C 1
ATOM 863 O O . LEU A 1 106 ? -1.727 0.688 -7.873 1.00 96.62 106 LEU A O 1
ATOM 867 N N . LYS A 1 107 ? -1.014 -0.947 -9.248 1.00 95.44 107 LYS A N 1
ATOM 868 C CA . LYS A 1 107 ? -2.326 -1.613 -9.341 1.00 95.44 107 LYS A CA 1
ATOM 869 C C . LYS A 1 107 ? -2.680 -2.326 -8.041 1.00 95.44 107 LYS A C 1
ATOM 871 O O . LYS A 1 107 ? -3.823 -2.252 -7.596 1.00 95.44 107 LYS A O 1
ATOM 876 N N . GLU A 1 108 ? -1.706 -2.981 -7.417 1.00 94.06 108 GLU A N 1
ATOM 877 C CA . GLU A 1 108 ? -1.927 -3.657 -6.139 1.00 94.06 108 GLU A CA 1
ATOM 878 C C . GLU A 1 108 ? -2.214 -2.654 -5.015 1.00 94.06 108 GLU A C 1
ATOM 880 O O . GLU A 1 108 ? -3.129 -2.855 -4.218 1.00 94.06 108 GLU A O 1
ATOM 885 N N . LEU A 1 109 ? -1.516 -1.518 -4.990 1.00 93.81 109 LEU A N 1
ATOM 886 C CA . LEU A 1 109 ? -1.794 -0.436 -4.043 1.00 93.81 109 LEU A CA 1
ATOM 887 C C . LEU A 1 109 ? -3.205 0.136 -4.212 1.00 93.81 109 LEU A C 1
ATOM 889 O O . LEU A 1 109 ? -3.877 0.417 -3.219 1.00 93.81 109 LEU A O 1
ATOM 893 N N . GLU A 1 110 ? -3.685 0.265 -5.451 1.00 91.81 110 GLU A N 1
ATOM 894 C CA . GLU A 1 110 ? -5.071 0.655 -5.722 1.00 91.81 110 GLU A CA 1
ATOM 895 C C . GLU A 1 110 ? -6.059 -0.369 -5.145 1.00 91.81 110 GLU A C 1
ATOM 897 O O . GLU A 1 110 ? -7.024 0.013 -4.480 1.00 91.81 110 GLU A O 1
ATOM 902 N N . ARG A 1 111 ? -5.782 -1.667 -5.314 1.00 88.44 111 ARG A N 1
ATOM 903 C CA . ARG A 1 111 ? -6.589 -2.747 -4.730 1.00 88.44 111 ARG A CA 1
ATOM 904 C C . ARG A 1 111 ? -6.604 -2.688 -3.200 1.00 88.44 111 ARG A C 1
ATOM 906 O O . ARG A 1 111 ? -7.662 -2.846 -2.600 1.00 88.44 111 ARG A O 1
ATOM 913 N N . LEU A 1 112 ? -5.457 -2.442 -2.563 1.00 86.81 112 LEU A N 1
ATOM 914 C CA . LEU A 1 112 ? -5.320 -2.370 -1.100 1.00 86.81 112 LEU A CA 1
ATOM 915 C C . LEU A 1 112 ? -5.999 -1.142 -0.480 1.00 86.81 112 LEU A C 1
ATOM 917 O O . LEU A 1 112 ? -6.393 -1.186 0.691 1.00 86.81 112 LEU A O 1
ATOM 921 N N . ARG A 1 113 ? -6.126 -0.057 -1.253 1.00 83.12 113 ARG A N 1
ATOM 922 C CA . ARG A 1 113 ? -6.829 1.167 -0.852 1.00 83.12 113 ARG A CA 1
ATOM 923 C C . ARG A 1 113 ? -8.345 0.987 -0.850 1.00 83.12 113 ARG A C 1
ATOM 925 O O . ARG A 1 113 ? -9.037 1.619 -0.056 1.00 83.12 113 ARG A O 1
ATOM 932 N N . GLN A 1 114 ? -8.871 0.151 -1.740 1.00 82.19 114 GLN A N 1
ATOM 933 C CA . GLN A 1 114 ? -10.303 -0.105 -1.804 1.00 82.19 114 GLN A CA 1
ATOM 934 C C . GLN A 1 114 ? -10.732 -0.961 -0.609 1.00 82.19 114 GLN A C 1
ATOM 936 O O . GLN A 1 114 ? -10.272 -2.085 -0.423 1.00 82.19 114 GLN A O 1
ATOM 941 N N . VAL A 1 115 ? -11.628 -0.412 0.210 1.00 70.88 115 VAL A N 1
ATOM 942 C CA . VAL A 1 115 ? -12.346 -1.176 1.232 1.00 70.88 115 VAL A CA 1
ATOM 943 C C . VAL A 1 115 ? -13.535 -1.823 0.538 1.00 70.88 115 VAL A C 1
ATOM 945 O O . VAL A 1 115 ? -14.433 -1.120 0.070 1.00 70.88 115 VAL A O 1
ATOM 948 N N . ASN A 1 116 ? -13.534 -3.149 0.426 1.00 71.06 116 AS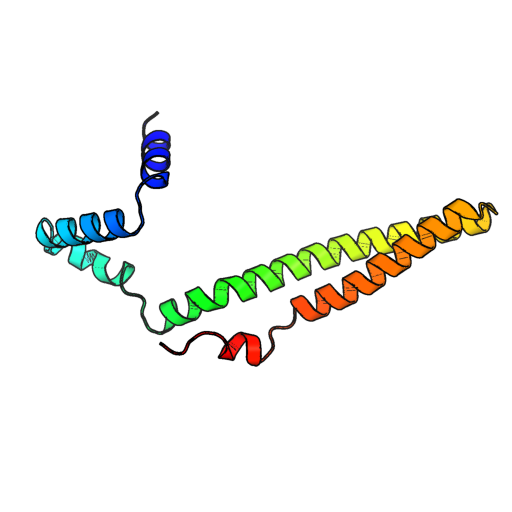N A N 1
ATOM 949 C CA . ASN A 1 116 ? -14.661 -3.863 -0.163 1.00 71.06 116 ASN A CA 1
ATOM 950 C C . ASN A 1 116 ? -15.687 -4.250 0.916 1.00 71.06 116 ASN A C 1
ATOM 952 O O . ASN A 1 116 ? -15.445 -4.146 2.117 1.00 71.06 116 ASN A O 1
ATOM 956 N N . PHE A 1 117 ? -16.866 -4.698 0.488 1.00 62.62 117 PHE A N 1
ATOM 957 C CA . PHE A 1 117 ? -17.916 -5.115 1.417 1.00 62.62 117 PHE A CA 1
ATOM 958 C C . PHE A 1 117 ? -17.459 -6.259 2.336 1.00 62.62 117 PHE A C 1
ATOM 960 O O . PHE A 1 117 ? -17.767 -6.244 3.521 1.00 62.62 117 PHE A O 1
ATOM 967 N N . TYR A 1 118 ? -16.654 -7.194 1.823 1.00 67.25 118 TYR A N 1
ATOM 968 C CA . TYR A 1 118 ? -16.098 -8.292 2.611 1.00 67.25 118 TYR A CA 1
ATOM 969 C C . TYR A 1 118 ? -15.179 -7.799 3.737 1.00 67.25 118 TYR A C 1
ATOM 971 O O . TYR A 1 118 ? -15.264 -8.311 4.846 1.00 67.25 118 TYR A O 1
ATOM 979 N N . ASP A 1 119 ? -14.360 -6.768 3.517 1.00 69.50 119 ASP A N 1
ATOM 980 C CA . ASP A 1 119 ? -13.545 -6.131 4.561 1.00 69.50 119 ASP A CA 1
ATOM 981 C C . ASP A 1 119 ? -14.424 -5.559 5.690 1.00 69.50 119 ASP A C 1
ATOM 983 O O . ASP A 1 119 ? -14.017 -5.539 6.848 1.00 69.50 119 ASP A O 1
ATOM 987 N N . LEU A 1 120 ? -15.646 -5.119 5.369 1.00 67.06 120 LEU A N 1
ATOM 988 C CA . LEU A 1 120 ? -16.600 -4.582 6.343 1.00 67.06 120 LEU A CA 1
ATOM 989 C C . LEU A 1 120 ? -17.415 -5.669 7.055 1.00 67.06 120 LEU A C 1
ATOM 991 O O . LEU A 1 120 ? -17.852 -5.442 8.181 1.00 67.06 120 LEU A O 1
ATOM 995 N N . THR A 1 121 ? -17.637 -6.823 6.417 1.00 65.44 121 THR A N 1
ATOM 996 C CA . THR A 1 121 ? -18.463 -7.918 6.958 1.00 65.44 121 THR A CA 1
ATOM 997 C C . THR A 1 121 ? -17.676 -9.080 7.549 1.00 65.44 121 THR A C 1
ATOM 999 O O . THR A 1 121 ? -18.264 -9.910 8.233 1.00 65.44 121 THR A O 1
ATOM 1002 N N . SER A 1 122 ? -16.376 -9.176 7.265 1.00 64.56 122 SER A N 1
ATOM 1003 C CA . SER A 1 122 ? -15.467 -10.191 7.827 1.00 64.56 122 SER A CA 1
ATOM 1004 C C . SER A 1 122 ? -15.028 -9.872 9.257 1.00 64.56 122 SER A C 1
ATOM 1006 O O . SER A 1 122 ? -14.423 -10.709 9.924 1.00 64.56 122 SER A O 1
ATOM 1008 N N . VAL A 1 123 ? -15.371 -8.681 9.746 1.00 58.44 123 VAL A N 1
ATOM 1009 C CA . VAL A 1 123 ? -15.304 -8.350 11.163 1.00 58.44 123 VAL A CA 1
ATOM 1010 C C . VAL A 1 123 ? -16.410 -9.124 11.899 1.00 58.44 123 VAL A C 1
ATOM 1012 O O . VAL A 1 123 ? -17.570 -9.009 11.495 1.00 58.44 123 VAL A O 1
ATOM 1015 N N . PRO A 1 124 ? -16.095 -9.894 12.959 1.00 55.78 124 PRO A N 1
ATOM 1016 C CA . PRO A 1 124 ? -17.097 -10.638 13.715 1.00 55.78 124 PRO A CA 1
ATOM 1017 C C . PRO A 1 124 ? -18.196 -9.715 14.244 1.00 55.78 124 PRO A C 1
ATOM 1019 O O . PRO A 1 124 ? -17.921 -8.667 14.830 1.00 55.78 124 PRO A O 1
ATOM 1022 N N . TRP A 1 125 ? -19.449 -10.117 14.046 1.00 48.75 125 TRP A N 1
ATOM 1023 C CA . TRP A 1 125 ? -20.600 -9.480 14.673 1.00 48.75 125 TRP A CA 1
ATOM 1024 C C . TRP A 1 125 ? -20.781 -10.049 16.080 1.00 48.75 125 TRP A C 1
ATOM 1026 O O . TRP A 1 125 ? -21.684 -10.851 16.262 1.00 48.75 125 TRP A O 1
ATOM 1036 N N . GLY A 1 126 ? -19.935 -9.638 17.032 1.00 51.72 126 GLY A N 1
ATOM 1037 C CA . GLY A 1 126 ? -20.088 -9.972 18.459 1.00 51.72 126 GLY A CA 1
ATOM 1038 C C . GLY A 1 126 ? -19.838 -11.433 18.810 1.00 51.72 126 GLY A C 1
ATOM 1039 O O . GLY A 1 126 ? -20.657 -12.295 18.431 1.00 51.72 126 GLY A O 1
#

Sequence (126 aa):
GKCRNIAQNILQVAPSELILKLQDSFIEYPNQLNQISHLFHLNEFSERNVYRAPLVIRSALACIEQIISMKRRRIALNMWEKAKAASSGEEAIEYHQLFCAEQEWLKELERLRQVNFYDLTSVPWG

Foldseek 3Di:
DPPVVVVVVVVPQDPVNVVVVVVVCCVVPVPVVVVCVVVVDCDPVNVLVVLCVVLVVQLVVLVVVLVVLVVQLVVLVVQLVVCVVVVVVVSNVVSVVSNVVSVVSNVVSVVSNDDDVCSSVVPDPD

pLDDT: mean 81.61, std 16.67, range [33.09, 98.12]

Secondary structure (DSSP, 8-state):
--HHHHHHHHTTS-HHHHHHHHHHHHHH-HHHHHTTGGGTS--HHHHHHHHHHHHHHHHHHHHHHHHHHHHHHHHHHHHHHHHHHTT-HHHHHHHHHHHHHHHHHHHHHHHHH---HHHHHSS---

Organism: NCBI:txid259945

Radius of gyration: 25.58 Å; chains: 1; bounding box: 44×22×73 Å